Protein AF-A0A534PU46-F1 (afdb_monomer_lite)

Radius of gyration: 19.12 Å; chains: 1; bounding box: 48×39×46 Å

pLDDT: mean 78.56, std 17.58, range [33.88, 94.75]

Foldseek 3Di:
DPDPDDPPDPPPQWWWKWQWADPDPPDDIDTHTQFTWDADPVRDIDTDGPDDRPRPDIDTGHDCVVVVVPDQDPVNVVVVVVVVD

Sequence (85 aa):
MEQQQSSGGGGRKPWAAYNIIDRGEGKPRIWSRVGSAFFNRDGSINIILDSLPLGGKIQIREDDRERRANEKGQLAVAAEQRAEA

Structure (mmCIF, N/CA/C/O backbone):
data_AF-A0A534PU46-F1
#
_entry.id   AF-A0A534PU46-F1
#
loop_
_atom_site.group_PDB
_atom_site.id
_atom_site.type_symbol
_atom_site.label_atom_id
_atom_site.label_alt_id
_atom_site.label_comp_id
_atom_site.label_asym_id
_atom_site.label_entity_id
_atom_site.label_seq_id
_atom_site.pdbx_PDB_ins_code
_atom_site.Cartn_x
_atom_site.Cartn_y
_atom_site.Cartn_z
_atom_site.occupancy
_atom_site.B_iso_or_equiv
_atom_site.auth_seq_id
_atom_site.auth_comp_id
_atom_site.auth_asym_id
_atom_site.auth_atom_id
_atom_site.pdbx_PDB_model_num
ATOM 1 N N . MET A 1 1 ? 37.572 -24.005 -1.957 1.00 39.78 1 MET A N 1
ATOM 2 C CA . MET A 1 1 ? 36.694 -23.587 -3.070 1.00 39.78 1 MET A CA 1
ATOM 3 C C . MET A 1 1 ? 35.291 -23.484 -2.511 1.00 39.78 1 MET A C 1
ATOM 5 O O . MET A 1 1 ? 34.562 -24.465 -2.492 1.00 39.78 1 MET A O 1
ATOM 9 N N . GLU A 1 2 ? 34.975 -22.331 -1.932 1.00 37.50 2 GLU A N 1
ATOM 10 C CA . GLU A 1 2 ? 33.664 -22.062 -1.348 1.00 37.50 2 GLU A CA 1
ATOM 11 C C . GLU A 1 2 ? 32.770 -21.554 -2.476 1.00 37.50 2 GLU A C 1
ATOM 13 O O . GLU A 1 2 ? 33.031 -20.509 -3.073 1.00 37.50 2 GLU A O 1
ATOM 18 N N . GLN A 1 3 ? 31.805 -22.382 -2.869 1.00 37.81 3 GLN A N 1
ATOM 19 C CA . GLN A 1 3 ? 30.902 -22.081 -3.968 1.00 37.81 3 GLN A CA 1
ATOM 20 C C . GLN A 1 3 ? 29.933 -20.992 -3.513 1.00 37.81 3 GLN A C 1
ATOM 22 O O . GLN A 1 3 ? 28.961 -21.246 -2.804 1.00 37.81 3 GLN A O 1
ATOM 27 N N . GLN A 1 4 ? 30.234 -19.767 -3.929 1.00 39.12 4 GLN A N 1
ATOM 28 C CA . GLN A 1 4 ? 29.349 -18.621 -3.840 1.00 39.12 4 GLN A CA 1
ATOM 29 C C . GLN A 1 4 ? 28.122 -18.921 -4.711 1.00 39.12 4 GLN A C 1
ATOM 31 O O . GLN A 1 4 ? 28.191 -18.911 -5.940 1.00 39.12 4 GLN A O 1
ATOM 36 N N . GLN A 1 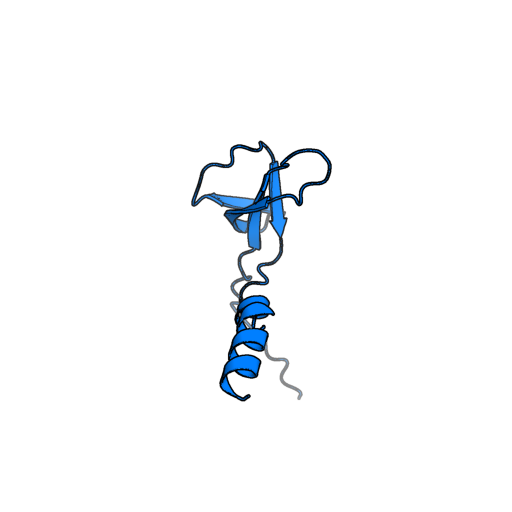5 ? 27.016 -19.287 -4.063 1.00 40.50 5 GLN A N 1
ATOM 37 C CA . GLN A 1 5 ? 25.756 -19.592 -4.730 1.00 40.50 5 GLN A CA 1
ATOM 38 C C . GLN A 1 5 ? 25.234 -18.323 -5.407 1.00 40.50 5 GLN A C 1
ATOM 40 O O . GLN A 1 5 ? 24.753 -17.397 -4.756 1.00 40.50 5 GLN A O 1
ATOM 45 N N . SER A 1 6 ? 25.336 -18.277 -6.734 1.00 37.41 6 SER A N 1
ATOM 46 C CA . SER A 1 6 ? 24.671 -17.269 -7.546 1.00 37.41 6 SER A CA 1
ATOM 47 C C . SER A 1 6 ? 23.168 -17.561 -7.562 1.00 37.41 6 SER A C 1
ATOM 49 O O . SER A 1 6 ? 22.700 -18.434 -8.294 1.00 37.41 6 SER A O 1
ATOM 51 N N . SER A 1 7 ? 22.389 -16.838 -6.762 1.00 41.03 7 SER A N 1
ATOM 52 C CA . SER A 1 7 ? 20.927 -16.869 -6.838 1.00 41.03 7 SER A CA 1
ATOM 53 C C . SER A 1 7 ? 20.453 -16.067 -8.058 1.00 41.03 7 SER A C 1
ATOM 55 O O . SER A 1 7 ? 20.172 -14.870 -7.969 1.00 41.03 7 SER A O 1
ATOM 57 N N . GLY A 1 8 ? 20.411 -16.718 -9.221 1.00 33.88 8 GLY A N 1
ATOM 58 C CA . GLY A 1 8 ? 19.814 -16.184 -10.445 1.00 33.88 8 GLY A CA 1
ATOM 59 C C . GLY A 1 8 ? 18.287 -16.295 -10.412 1.00 33.88 8 GLY A C 1
ATOM 60 O O . GLY A 1 8 ? 17.756 -17.386 -10.236 1.00 33.88 8 GLY A O 1
ATOM 61 N N . GLY A 1 9 ? 17.596 -15.163 -10.597 1.00 42.22 9 GLY A N 1
ATOM 62 C CA . GLY A 1 9 ? 16.139 -15.097 -10.786 1.00 42.22 9 GLY A CA 1
ATOM 63 C C . GLY A 1 9 ? 15.310 -14.653 -9.574 1.00 42.22 9 GLY A C 1
ATOM 64 O O . GLY A 1 9 ? 14.162 -15.063 -9.445 1.00 42.22 9 GLY A O 1
ATOM 65 N N . GLY A 1 10 ? 15.855 -13.836 -8.667 1.00 42.31 10 GLY A N 1
ATOM 66 C CA . GLY A 1 10 ? 15.115 -13.326 -7.507 1.00 42.31 10 GLY A CA 1
ATOM 67 C C . GLY A 1 10 ? 14.020 -12.334 -7.902 1.00 42.31 10 GLY A C 1
ATOM 68 O O . GLY A 1 10 ? 14.276 -11.132 -7.972 1.00 42.31 10 GLY A O 1
ATOM 69 N N . GLY A 1 11 ? 12.803 -12.822 -8.160 1.00 55.25 11 GLY A N 1
ATOM 70 C CA . GLY A 1 11 ? 11.618 -11.979 -8.305 1.00 55.25 11 GLY A CA 1
ATOM 71 C C . GLY A 1 11 ? 11.479 -11.102 -7.064 1.00 55.25 11 GLY A C 1
ATOM 72 O O . GLY A 1 11 ? 11.150 -11.594 -5.986 1.00 55.25 11 GLY A O 1
ATOM 73 N N . ARG A 1 12 ? 11.818 -9.814 -7.185 1.00 65.62 12 ARG A N 1
ATOM 74 C CA . ARG A 1 12 ? 11.728 -8.860 -6.076 1.00 65.62 12 ARG A CA 1
ATOM 75 C C . ARG A 1 12 ? 10.310 -8.912 -5.515 1.00 65.62 12 ARG A C 1
ATOM 77 O O . ARG A 1 12 ? 9.357 -8.765 -6.280 1.00 65.62 12 ARG A O 1
ATOM 84 N N . LYS A 1 13 ? 10.181 -9.125 -4.199 1.00 75.88 13 LYS A N 1
ATOM 85 C CA . LYS A 1 13 ? 8.874 -9.126 -3.535 1.00 75.88 13 LYS A CA 1
ATOM 86 C C . LYS A 1 13 ? 8.142 -7.821 -3.887 1.00 75.88 13 LYS A C 1
ATOM 88 O O . LYS A 1 13 ? 8.748 -6.749 -3.776 1.00 75.88 13 LYS A O 1
ATOM 93 N N . PRO A 1 14 ? 6.884 -7.894 -4.355 1.00 85.31 14 PRO A N 1
ATOM 94 C CA . PRO A 1 14 ? 6.126 -6.705 -4.700 1.00 85.31 14 PRO A CA 1
ATOM 95 C C . PRO A 1 14 ? 5.895 -5.863 -3.448 1.00 85.31 14 PRO A C 1
ATOM 97 O O . PRO A 1 14 ? 5.641 -6.386 -2.363 1.00 85.31 14 PRO A O 1
ATOM 100 N N . TRP A 1 15 ? 5.973 -4.549 -3.604 1.00 92.12 15 TRP A N 1
ATOM 101 C CA . TRP A 1 15 ? 5.678 -3.615 -2.528 1.00 92.12 15 TRP A CA 1
ATOM 102 C C . TRP A 1 15 ? 4.165 -3.417 -2.435 1.00 92.12 15 TRP A C 1
ATOM 104 O O . TRP A 1 15 ? 3.434 -3.583 -3.411 1.00 92.12 15 TRP A O 1
ATOM 114 N N . ALA A 1 16 ? 3.667 -3.057 -1.262 1.00 93.38 16 ALA A N 1
ATOM 115 C CA . ALA A 1 16 ? 2.264 -2.749 -1.048 1.00 93.38 16 ALA A CA 1
ATOM 116 C C . ALA A 1 16 ? 2.002 -1.251 -1.262 1.00 93.38 16 ALA A C 1
ATOM 118 O O . ALA A 1 16 ? 2.730 -0.403 -0.741 1.00 93.38 16 ALA A O 1
ATOM 119 N N . ALA A 1 17 ? 0.939 -0.925 -1.999 1.00 94.62 17 ALA A N 1
ATOM 120 C CA . ALA A 1 17 ? 0.469 0.443 -2.191 1.00 94.62 17 ALA A CA 1
ATOM 121 C C . ALA A 1 17 ? -0.747 0.711 -1.295 1.00 94.62 17 ALA A C 1
ATOM 123 O O . ALA A 1 17 ? -1.750 -0.005 -1.363 1.00 94.62 17 ALA A O 1
ATOM 124 N N . TYR A 1 18 ? -0.668 1.749 -0.463 1.00 94.31 18 TYR A N 1
ATOM 125 C CA . TYR A 1 18 ? -1.715 2.128 0.484 1.00 94.31 18 TYR A CA 1
ATOM 126 C C . TYR A 1 18 ? -2.236 3.535 0.212 1.00 94.31 18 TYR A C 1
ATOM 128 O O . TYR A 1 18 ? -1.453 4.473 0.108 1.00 94.31 18 TYR A O 1
ATOM 136 N N . ASN A 1 19 ? -3.554 3.703 0.186 1.00 94.50 19 ASN A N 1
ATOM 137 C CA . ASN A 1 19 ? -4.199 5.000 0.343 1.00 94.50 19 ASN A CA 1
ATOM 138 C C . ASN A 1 19 ? -4.377 5.282 1.841 1.00 94.50 19 ASN A C 1
ATOM 140 O O . ASN A 1 19 ? -4.965 4.473 2.569 1.00 94.50 19 ASN A O 1
ATOM 144 N N . ILE A 1 20 ? -3.849 6.413 2.304 1.00 90.62 20 ILE A N 1
ATOM 145 C CA . ILE A 1 20 ? -3.934 6.818 3.709 1.00 90.62 20 ILE A CA 1
ATOM 146 C C . ILE A 1 20 ? -5.107 7.769 3.852 1.00 90.62 20 ILE A C 1
ATOM 148 O O . ILE A 1 20 ? -5.064 8.900 3.375 1.00 90.62 20 ILE A O 1
ATOM 152 N N . ILE A 1 21 ? -6.139 7.303 4.540 1.00 89.94 21 ILE A N 1
ATOM 153 C CA . ILE A 1 21 ? -7.358 8.067 4.768 1.00 89.94 21 ILE A CA 1
ATOM 154 C C . ILE A 1 21 ? -7.258 8.691 6.157 1.00 89.94 21 ILE A C 1
ATOM 156 O O . ILE A 1 21 ? -7.249 7.986 7.175 1.00 89.94 21 ILE A O 1
ATOM 160 N N . ASP A 1 22 ? -7.166 10.017 6.187 1.00 87.62 22 ASP A N 1
ATOM 161 C CA . ASP A 1 22 ? -7.307 10.786 7.417 1.00 87.62 22 ASP A CA 1
ATOM 162 C C . ASP A 1 22 ? -8.786 10.828 7.829 1.00 87.62 22 ASP A C 1
ATOM 164 O O . ASP A 1 22 ? -9.676 10.966 6.989 1.00 87.62 22 ASP A O 1
ATOM 168 N N . ARG A 1 23 ? -9.055 10.658 9.123 1.00 87.94 23 ARG A N 1
ATOM 169 C CA . ARG A 1 23 ? -10.411 10.673 9.692 1.00 87.94 23 ARG A CA 1
ATOM 170 C C . ARG A 1 23 ? -10.671 11.891 10.581 1.00 87.94 23 ARG A C 1
ATOM 172 O O . ARG A 1 23 ? -11.734 11.948 11.203 1.00 87.94 23 ARG A O 1
ATOM 179 N N . GLY A 1 24 ? -9.738 12.841 10.628 1.00 86.12 24 GLY A N 1
ATOM 180 C CA . GLY A 1 24 ? -9.806 14.036 11.462 1.00 86.12 24 GLY A CA 1
ATOM 181 C C . GLY A 1 24 ? -9.114 13.866 12.816 1.00 86.12 24 GLY A C 1
ATOM 182 O O . GLY A 1 24 ? -8.593 12.798 13.148 1.00 86.12 24 GLY A O 1
ATOM 183 N N . GLU A 1 25 ? -9.115 14.943 13.603 1.00 87.62 25 GLU A N 1
ATOM 184 C CA . GLU A 1 25 ? -8.377 15.023 14.865 1.00 87.62 25 GLU A CA 1
ATOM 185 C C . GLU A 1 25 ? -8.749 13.906 15.851 1.00 87.62 25 GLU A C 1
ATOM 187 O O . GLU A 1 25 ? -9.914 13.546 16.035 1.00 87.62 25 GLU A O 1
ATOM 192 N N . GLY A 1 26 ? -7.722 13.324 16.473 1.00 85.69 26 GLY A N 1
ATOM 193 C CA . GLY A 1 26 ? -7.861 12.274 17.484 1.00 85.69 26 GLY A CA 1
ATOM 194 C C . GLY A 1 26 ? -8.209 10.880 16.951 1.00 85.69 26 GLY A C 1
ATOM 195 O O . GLY A 1 26 ? -8.206 9.927 17.731 1.00 85.69 26 GLY A O 1
ATOM 196 N N . LYS A 1 27 ? -8.474 10.706 15.647 1.00 88.88 27 LYS A N 1
ATOM 197 C CA . LYS A 1 27 ? -8.797 9.389 15.074 1.00 88.88 27 LYS A CA 1
ATOM 198 C C . LYS A 1 27 ? -7.587 8.759 14.386 1.00 88.88 27 LYS A C 1
ATOM 200 O O . LYS A 1 27 ? -6.878 9.427 13.636 1.00 88.88 27 LYS A O 1
ATOM 205 N N . PRO A 1 28 ? -7.358 7.443 14.558 1.00 87.00 28 PRO A N 1
ATOM 206 C CA . PRO A 1 28 ? -6.284 6.776 13.846 1.00 87.00 28 PRO A CA 1
ATOM 207 C C . PRO A 1 28 ? -6.588 6.754 12.346 1.00 87.00 28 PRO A C 1
ATOM 209 O O . PRO A 1 28 ? -7.704 6.411 11.923 1.00 87.00 28 PRO A O 1
ATOM 212 N N . ARG A 1 29 ? -5.568 7.099 11.554 1.00 88.81 29 ARG A N 1
ATOM 213 C CA . ARG A 1 29 ? -5.596 7.037 10.090 1.00 88.81 29 ARG A CA 1
ATOM 214 C C . ARG A 1 29 ? -5.885 5.611 9.620 1.00 88.81 29 ARG A C 1
ATOM 216 O O . ARG A 1 29 ? -5.350 4.651 10.180 1.00 88.81 29 ARG A O 1
ATOM 223 N N . ILE A 1 30 ? -6.706 5.473 8.586 1.00 88.44 30 ILE A N 1
ATOM 224 C CA . ILE A 1 30 ? -6.950 4.174 7.956 1.00 88.44 30 ILE A CA 1
ATOM 225 C C . ILE A 1 30 ? -5.919 3.976 6.855 1.00 88.44 30 ILE A C 1
ATOM 227 O O . ILE A 1 30 ? -5.724 4.838 6.001 1.00 88.44 30 ILE A O 1
ATOM 231 N N . TRP A 1 31 ? -5.281 2.813 6.871 1.00 90.25 31 TRP A N 1
ATOM 232 C CA . TRP A 1 31 ? -4.398 2.362 5.807 1.00 90.25 31 TRP A CA 1
ATOM 233 C C . TRP A 1 31 ? -5.182 1.394 4.932 1.00 90.25 31 TRP A C 1
ATOM 235 O O . TRP A 1 31 ? -5.337 0.227 5.286 1.00 90.25 31 TRP A O 1
ATOM 245 N N . SER A 1 32 ? -5.708 1.887 3.815 1.00 91.06 32 SER A N 1
ATOM 246 C CA . SER A 1 32 ? -6.422 1.050 2.854 1.00 91.06 32 SER A CA 1
ATOM 247 C C . SER A 1 32 ? -5.451 0.583 1.781 1.00 91.06 32 SER A C 1
ATOM 249 O O . SER A 1 32 ? -4.833 1.415 1.117 1.00 91.06 32 SER A O 1
ATOM 251 N N . ARG A 1 33 ? -5.269 -0.731 1.612 1.00 91.50 33 ARG A N 1
ATOM 252 C CA . ARG A 1 33 ? -4.452 -1.243 0.507 1.00 91.50 33 ARG A CA 1
ATOM 253 C C . ARG A 1 33 ? -5.212 -1.033 -0.795 1.00 91.50 33 ARG A C 1
ATOM 255 O O . ARG A 1 33 ? -6.346 -1.476 -0.920 1.00 91.50 33 ARG A O 1
ATOM 262 N N . VAL A 1 34 ? -4.560 -0.387 -1.753 1.00 94.50 34 VAL A N 1
ATOM 263 C CA . VAL A 1 34 ? -5.141 -0.093 -3.068 1.00 94.50 34 VAL A CA 1
ATOM 264 C C . VAL A 1 34 ? -4.472 -0.856 -4.201 1.00 94.50 34 VAL A C 1
ATOM 266 O O . VAL A 1 34 ? -4.981 -0.832 -5.315 1.00 94.50 34 VAL A O 1
ATOM 269 N N . GLY A 1 35 ? -3.359 -1.544 -3.932 1.00 93.81 35 GLY A N 1
ATOM 270 C CA . GLY A 1 35 ? -2.695 -2.349 -4.945 1.00 93.81 35 GLY A CA 1
ATOM 271 C C . GLY A 1 35 ? -1.297 -2.820 -4.567 1.00 93.81 35 GLY A C 1
ATOM 272 O O . GLY A 1 35 ? -0.941 -2.921 -3.382 1.00 93.81 35 GLY A O 1
ATOM 273 N N . SER A 1 36 ? -0.498 -3.086 -5.597 1.00 94.12 36 SER A N 1
ATOM 274 C CA . SER A 1 36 ? 0.897 -3.524 -5.485 1.00 94.12 36 SER A CA 1
ATOM 275 C C . SER A 1 36 ? 1.814 -2.671 -6.359 1.00 94.12 36 SER A C 1
ATOM 277 O O . SER A 1 36 ? 1.396 -2.174 -7.402 1.00 94.12 36 SER A O 1
ATOM 279 N N . ALA A 1 37 ? 3.061 -2.493 -5.933 1.00 94.75 37 ALA A N 1
ATOM 280 C CA . ALA A 1 37 ? 4.043 -1.638 -6.582 1.00 94.75 37 ALA A CA 1
ATOM 281 C C . ALA A 1 37 ? 5.321 -2.404 -6.950 1.00 94.75 37 ALA A C 1
ATOM 283 O O . ALA A 1 37 ? 5.811 -3.241 -6.185 1.00 94.75 37 ALA A O 1
ATOM 284 N N . PHE A 1 38 ? 5.871 -2.077 -8.117 1.00 92.69 38 PHE A N 1
ATOM 285 C CA . PHE A 1 38 ? 7.038 -2.718 -8.715 1.00 92.69 38 PHE A CA 1
ATOM 286 C C . PHE A 1 38 ? 8.055 -1.660 -9.131 1.00 92.69 38 PHE A C 1
ATOM 288 O O . PHE A 1 38 ? 7.715 -0.707 -9.831 1.00 92.69 38 PHE A O 1
ATOM 295 N N . PHE A 1 39 ? 9.304 -1.843 -8.710 1.00 91.25 39 PHE A N 1
ATOM 296 C CA . PHE A 1 39 ? 10.412 -0.979 -9.105 1.00 91.25 39 PHE A CA 1
ATOM 297 C C . PHE A 1 39 ? 10.979 -1.429 -10.445 1.00 91.25 39 PHE A C 1
ATOM 299 O O . PHE A 1 39 ? 11.373 -2.588 -10.607 1.00 91.25 39 PHE A O 1
ATOM 306 N N . ASN A 1 40 ? 11.061 -0.491 -11.376 1.00 91.12 40 ASN A N 1
ATOM 307 C CA . ASN A 1 40 ? 11.654 -0.696 -12.684 1.00 91.12 40 ASN A CA 1
ATOM 308 C C . ASN A 1 40 ? 13.167 -0.440 -12.641 1.00 91.12 40 ASN A C 1
ATOM 310 O O . ASN A 1 40 ? 13.707 0.155 -11.706 1.00 91.12 40 ASN A O 1
ATOM 314 N N . ARG A 1 41 ? 13.877 -0.898 -13.677 1.00 90.12 41 ARG A N 1
ATOM 315 C CA . ARG A 1 41 ? 15.340 -0.754 -13.774 1.00 90.12 41 ARG A CA 1
ATOM 316 C C . ARG A 1 41 ? 15.791 0.709 -13.846 1.00 90.12 41 ARG A C 1
ATOM 318 O O . ARG A 1 41 ? 16.881 1.023 -13.385 1.00 90.12 41 ARG A O 1
ATOM 325 N N . ASP A 1 42 ? 14.968 1.570 -14.426 1.00 92.25 42 ASP A N 1
ATOM 326 C CA . ASP A 1 42 ? 15.205 3.008 -14.586 1.00 92.25 42 ASP A CA 1
ATOM 327 C C . ASP A 1 42 ? 14.895 3.825 -13.317 1.00 92.25 42 ASP A C 1
ATOM 329 O O . ASP A 1 42 ? 15.025 5.045 -13.323 1.00 92.25 42 ASP A O 1
ATOM 333 N N . GLY A 1 43 ? 14.489 3.167 -12.225 1.00 89.38 43 GLY A N 1
ATOM 334 C CA . GLY A 1 43 ? 14.107 3.819 -10.973 1.00 89.38 43 GLY A CA 1
ATOM 335 C C . GLY A 1 43 ? 12.659 4.312 -10.937 1.00 89.38 43 GLY A C 1
ATOM 336 O O . GLY A 1 43 ? 12.220 4.803 -9.897 1.00 89.38 43 GLY A O 1
ATOM 337 N N . SER A 1 44 ? 11.897 4.154 -12.024 1.00 92.50 44 SER A N 1
ATOM 338 C CA . SER A 1 44 ? 10.457 4.406 -12.005 1.00 92.50 44 SER A CA 1
ATOM 339 C C . SER A 1 44 ? 9.711 3.313 -11.228 1.00 92.50 44 SER A C 1
ATOM 341 O O . SER A 1 44 ? 10.241 2.231 -10.951 1.00 92.50 44 SER A O 1
ATOM 343 N N . ILE A 1 45 ? 8.469 3.605 -10.841 1.00 94.38 45 ILE A N 1
ATOM 344 C CA . ILE A 1 45 ? 7.633 2.682 -10.072 1.00 94.38 45 ILE A CA 1
ATOM 345 C C . ILE A 1 45 ? 6.297 2.505 -10.779 1.00 94.38 45 ILE A C 1
ATOM 347 O O . ILE A 1 45 ? 5.568 3.471 -10.992 1.00 94.38 45 ILE A O 1
ATOM 351 N N . ASN A 1 46 ? 5.956 1.254 -11.072 1.00 93.94 46 ASN A N 1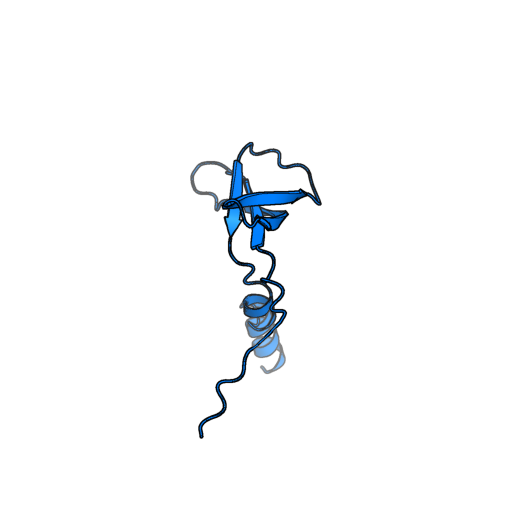
ATOM 352 C CA . ASN A 1 46 ? 4.641 0.878 -11.571 1.00 93.94 46 ASN A CA 1
ATOM 353 C C . ASN A 1 46 ? 3.753 0.450 -10.407 1.00 93.94 46 ASN A C 1
ATOM 355 O O . ASN A 1 46 ? 4.145 -0.405 -9.614 1.00 93.94 46 ASN A O 1
ATOM 359 N N . ILE A 1 47 ? 2.548 1.014 -10.325 1.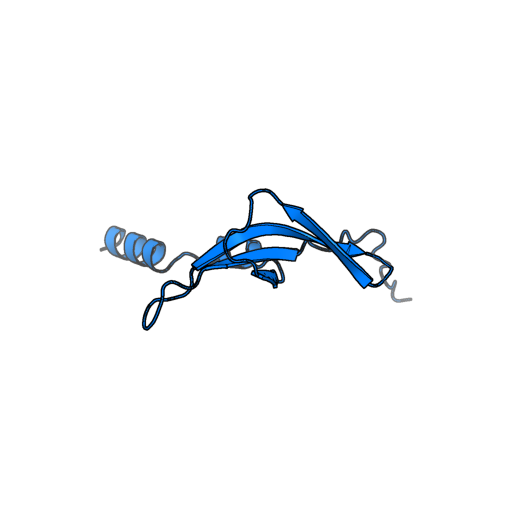00 94.44 47 ILE A N 1
ATOM 360 C CA . ILE A 1 47 ? 1.531 0.617 -9.349 1.00 94.44 47 ILE A CA 1
ATOM 361 C C . ILE A 1 47 ? 0.377 -0.033 -10.107 1.00 94.44 47 ILE A C 1
ATOM 363 O O . ILE A 1 47 ? -0.234 0.596 -10.967 1.00 94.44 47 ILE A O 1
ATOM 367 N N . ILE A 1 48 ? 0.072 -1.280 -9.767 1.00 94.19 48 ILE A N 1
ATOM 368 C CA . ILE A 1 48 ? -1.127 -1.976 -10.231 1.00 94.19 48 ILE A CA 1
ATOM 369 C C . ILE A 1 48 ? -2.204 -1.743 -9.177 1.00 94.19 48 ILE A C 1
ATOM 371 O O . ILE A 1 48 ? -2.019 -2.141 -8.025 1.00 94.19 48 ILE A O 1
ATOM 375 N N . LEU A 1 49 ? -3.279 -1.052 -9.556 1.00 94.19 49 LEU A N 1
ATOM 376 C CA . LEU A 1 49 ? -4.380 -0.702 -8.664 1.00 94.19 49 LEU A CA 1
ATOM 377 C C . LEU A 1 49 ? -5.490 -1.753 -8.732 1.00 94.19 49 LEU A C 1
ATOM 379 O O . LEU A 1 49 ? -6.037 -2.006 -9.801 1.00 94.19 49 LEU A O 1
ATOM 383 N N . ASP A 1 50 ? -5.864 -2.281 -7.572 1.00 91.06 50 ASP A N 1
ATOM 384 C CA . ASP A 1 50 ? -7.049 -3.126 -7.390 1.00 91.06 50 ASP A CA 1
ATOM 385 C C . ASP A 1 50 ? -8.287 -2.272 -7.053 1.00 91.06 50 ASP A C 1
ATOM 387 O O . ASP A 1 50 ? -9.427 -2.701 -7.215 1.00 91.06 50 ASP A O 1
ATOM 391 N N . SER A 1 51 ? -8.073 -1.049 -6.551 1.00 91.31 51 SER A N 1
ATOM 392 C CA . SER A 1 51 ? -9.130 -0.092 -6.209 1.00 91.31 51 SER A CA 1
ATOM 393 C C . SER A 1 51 ? -8.680 1.356 -6.405 1.00 91.31 51 SER A C 1
ATOM 395 O O . SER A 1 51 ? -7.487 1.668 -6.396 1.00 91.31 51 SER A O 1
ATOM 397 N N . LEU A 1 52 ? -9.650 2.259 -6.580 1.00 91.38 52 LEU A N 1
ATOM 398 C CA . LEU A 1 52 ? -9.379 3.679 -6.796 1.00 91.38 52 LEU A CA 1
ATOM 399 C C . LEU A 1 52 ? -9.111 4.408 -5.463 1.00 91.38 52 LEU A C 1
ATOM 401 O O . LEU A 1 52 ? -9.955 4.380 -4.562 1.00 91.38 52 LEU A O 1
ATOM 405 N N . PRO A 1 53 ? -7.964 5.097 -5.316 1.00 90.25 53 PRO A N 1
ATOM 406 C CA . PRO A 1 53 ? -7.659 5.868 -4.119 1.00 90.25 53 PRO A CA 1
ATOM 407 C C . PRO A 1 53 ? -8.425 7.198 -4.115 1.00 90.25 53 PRO A C 1
ATOM 409 O O . PRO A 1 53 ? -8.250 8.033 -4.994 1.00 90.25 53 PRO A O 1
ATOM 412 N N . LEU A 1 54 ? -9.229 7.433 -3.079 1.00 87.06 54 LEU A N 1
ATOM 413 C CA . LEU A 1 54 ? -9.995 8.678 -2.918 1.00 87.06 54 LEU A CA 1
ATOM 414 C C . LEU A 1 54 ? -9.213 9.793 -2.201 1.00 87.06 54 LEU A C 1
ATOM 416 O O . LEU A 1 54 ? -9.614 10.949 -2.237 1.00 87.06 54 LEU A O 1
ATOM 420 N N . GLY A 1 55 ? -8.107 9.455 -1.529 1.00 79.12 55 GLY A N 1
ATOM 421 C CA . GLY A 1 55 ? -7.379 10.369 -0.638 1.00 79.12 55 GLY A CA 1
ATOM 422 C C . GLY A 1 55 ? -6.285 11.197 -1.315 1.00 79.12 55 GLY A C 1
ATOM 423 O O . GLY A 1 55 ? -5.524 11.868 -0.625 1.00 79.12 55 GLY A O 1
ATOM 424 N N . GLY A 1 56 ? -6.132 11.095 -2.641 1.00 82.69 56 GLY A N 1
ATOM 425 C CA . GLY A 1 56 ? -5.115 11.815 -3.424 1.00 82.69 56 GLY A CA 1
ATOM 426 C C . GLY A 1 56 ? -3.654 11.431 -3.136 1.00 82.69 56 GLY A C 1
ATOM 427 O O . GLY A 1 56 ? -2.760 11.847 -3.867 1.00 82.69 56 GLY A O 1
ATOM 428 N N . LYS A 1 57 ? -3.391 10.623 -2.101 1.00 89.19 57 LYS A N 1
ATOM 429 C CA . LYS A 1 57 ? -2.051 10.207 -1.683 1.00 89.19 57 LYS A CA 1
ATOM 430 C C . LYS A 1 57 ? -1.951 8.691 -1.578 1.00 89.19 57 LYS A C 1
ATOM 432 O O . LYS A 1 57 ? -2.720 8.050 -0.868 1.00 89.19 57 LYS A O 1
ATOM 437 N N . ILE A 1 58 ? -0.929 8.141 -2.226 1.00 93.88 58 ILE A N 1
ATOM 438 C CA . ILE A 1 58 ? -0.539 6.738 -2.101 1.00 93.88 58 ILE A CA 1
ATOM 439 C C . ILE A 1 58 ? 0.816 6.674 -1.399 1.00 93.88 58 ILE A C 1
ATOM 441 O O . ILE A 1 58 ? 1.734 7.420 -1.736 1.00 93.88 58 ILE A O 1
ATOM 445 N N . GLN A 1 59 ? 0.951 5.777 -0.429 1.00 93.56 59 GLN A N 1
ATOM 446 C CA . GLN A 1 59 ? 2.228 5.426 0.173 1.00 93.56 59 GLN A CA 1
ATOM 447 C C . GLN A 1 59 ? 2.605 3.993 -0.194 1.00 93.56 59 GLN A C 1
ATOM 449 O O . GLN A 1 59 ? 1.818 3.065 -0.015 1.00 93.56 59 GLN A O 1
ATOM 454 N N . ILE A 1 60 ? 3.834 3.825 -0.672 1.00 94.12 60 ILE A N 1
ATOM 455 C CA . ILE A 1 60 ? 4.411 2.530 -1.025 1.00 94.12 60 ILE A CA 1
ATOM 456 C C . ILE A 1 60 ? 5.238 2.035 0.162 1.00 94.12 60 ILE A C 1
ATOM 458 O O . ILE A 1 60 ? 6.038 2.790 0.720 1.00 94.12 60 ILE A O 1
ATOM 462 N N . ARG A 1 61 ? 5.019 0.790 0.584 1.00 91.50 61 ARG A N 1
ATOM 463 C CA . ARG A 1 61 ? 5.735 0.152 1.699 1.00 91.50 61 ARG A CA 1
ATOM 464 C C . ARG A 1 61 ? 6.076 -1.288 1.366 1.00 91.50 61 ARG A C 1
ATOM 466 O O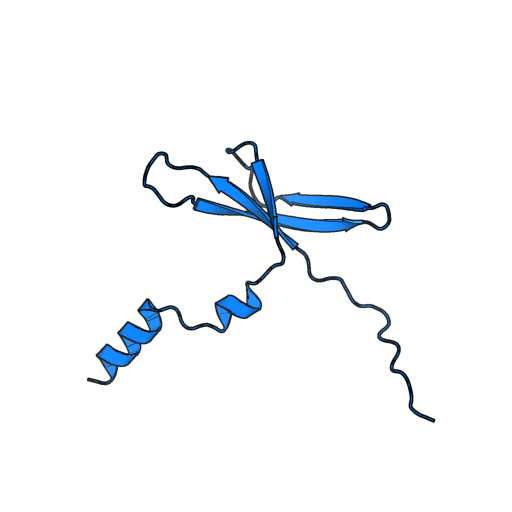 . ARG A 1 61 ? 5.396 -1.912 0.560 1.00 91.50 61 ARG A O 1
ATOM 473 N N . GLU A 1 62 ? 7.112 -1.812 2.003 1.00 88.19 62 GLU A N 1
ATOM 474 C CA . GLU A 1 62 ? 7.418 -3.236 1.930 1.00 88.19 62 GLU A CA 1
ATOM 475 C C . GLU A 1 62 ? 6.222 -4.050 2.452 1.00 88.19 62 GLU A C 1
ATOM 477 O O . GLU A 1 62 ? 5.562 -3.654 3.420 1.00 88.19 62 GLU A O 1
ATOM 482 N N . ASP A 1 63 ? 5.885 -5.136 1.754 1.00 77.88 63 ASP A N 1
ATOM 483 C CA . ASP A 1 63 ? 4.733 -5.967 2.095 1.00 77.88 63 ASP A CA 1
ATOM 484 C C . ASP A 1 63 ? 5.079 -6.852 3.303 1.00 77.88 63 ASP A C 1
ATOM 486 O O . ASP A 1 63 ? 5.768 -7.862 3.178 1.00 77.88 63 ASP A O 1
ATOM 490 N N . ASP A 1 64 ? 4.606 -6.464 4.489 1.00 71.62 64 ASP A N 1
ATOM 491 C CA . ASP A 1 64 ? 4.810 -7.204 5.736 1.00 71.62 64 ASP A CA 1
ATOM 492 C C . ASP A 1 64 ? 3.706 -8.235 6.019 1.00 71.62 64 ASP A C 1
ATOM 494 O O . ASP A 1 64 ? 3.621 -8.749 7.138 1.00 71.62 64 ASP A O 1
ATOM 498 N N . ARG A 1 65 ? 2.855 -8.563 5.032 1.00 66.88 65 ARG A N 1
ATOM 499 C CA . ARG A 1 65 ? 1.732 -9.496 5.226 1.00 66.88 65 ARG A CA 1
ATOM 500 C C . ARG A 1 65 ? 2.162 -10.882 5.684 1.00 66.88 65 ARG A C 1
ATOM 502 O O . ARG A 1 65 ? 1.493 -11.428 6.550 1.00 66.88 65 ARG A O 1
ATOM 509 N N . GLU A 1 66 ? 3.268 -11.423 5.175 1.00 61.91 66 GLU A N 1
ATOM 510 C CA . GLU A 1 66 ? 3.801 -12.705 5.671 1.00 61.91 66 GLU A CA 1
ATOM 511 C C . GLU A 1 66 ? 4.157 -12.624 7.161 1.00 61.91 66 GLU A C 1
ATOM 513 O O . GLU A 1 66 ? 3.885 -13.556 7.912 1.00 61.91 66 GLU A O 1
ATOM 518 N N . ARG A 1 67 ? 4.696 -11.485 7.617 1.00 64.12 67 ARG A N 1
ATOM 519 C CA . ARG A 1 67 ? 5.017 -11.278 9.033 1.00 64.12 67 ARG A CA 1
ATOM 520 C C . ARG A 1 67 ? 3.744 -11.202 9.877 1.00 64.12 67 ARG A C 1
ATOM 522 O O . ARG A 1 67 ? 3.631 -11.903 10.872 1.00 64.12 67 ARG A O 1
ATOM 529 N N . ARG A 1 68 ? 2.761 -10.404 9.446 1.00 63.34 68 ARG A N 1
ATOM 530 C CA . ARG A 1 68 ? 1.500 -10.213 10.186 1.00 63.34 68 ARG A CA 1
ATOM 531 C C . ARG A 1 68 ? 0.599 -11.441 10.192 1.00 63.34 68 ARG A C 1
ATOM 533 O O . ARG A 1 68 ? -0.115 -11.639 11.161 1.00 63.34 68 ARG A O 1
ATOM 540 N N . ALA A 1 69 ? 0.603 -12.243 9.129 1.00 63.19 69 ALA A N 1
ATOM 541 C CA . ALA A 1 69 ? -0.176 -13.479 9.076 1.00 63.19 69 ALA A CA 1
ATOM 542 C C . ALA A 1 69 ? 0.331 -14.518 10.089 1.00 63.19 69 ALA A C 1
ATOM 544 O O . ALA A 1 69 ? -0.464 -15.278 10.633 1.00 63.19 69 ALA A O 1
ATOM 545 N N . ASN A 1 70 ? 1.636 -14.514 10.371 1.00 63.38 70 ASN A N 1
ATOM 546 C CA . ASN A 1 70 ? 2.255 -15.400 11.356 1.00 63.38 70 ASN A CA 1
ATOM 547 C C . ASN A 1 70 ? 2.133 -14.886 12.803 1.00 63.38 70 ASN A C 1
ATOM 549 O O . ASN A 1 70 ? 2.387 -15.634 13.744 1.00 63.38 70 ASN A O 1
ATOM 553 N N . GLU A 1 71 ? 1.729 -13.630 13.005 1.00 65.00 71 GLU A N 1
ATOM 554 C CA . GLU A 1 71 ? 1.486 -13.043 14.322 1.00 65.00 71 GLU A CA 1
ATOM 555 C C . GLU A 1 71 ? 0.004 -13.236 14.700 1.00 65.00 71 GLU A C 1
ATOM 557 O O . GLU A 1 71 ? -0.888 -12.604 14.128 1.00 65.00 71 GLU A O 1
ATOM 562 N N . LYS A 1 72 ? -0.292 -14.103 15.683 1.00 68.19 72 LYS A N 1
ATOM 563 C CA . LYS A 1 72 ? -1.656 -14.216 16.230 1.00 68.19 72 LYS A CA 1
ATOM 564 C C . LYS A 1 72 ? -2.083 -12.855 16.789 1.00 68.19 72 LYS A C 1
ATOM 566 O O . LYS A 1 72 ? -1.438 -12.307 17.682 1.00 68.19 72 LYS A O 1
ATOM 571 N N . GLY A 1 73 ? -3.181 -12.306 16.271 1.00 71.56 73 GLY A N 1
ATOM 572 C CA . GLY A 1 73 ? -3.717 -11.033 16.751 1.00 71.56 73 GLY A CA 1
ATOM 573 C C . GLY A 1 73 ? -4.083 -11.098 18.237 1.00 71.56 73 GLY A C 1
ATOM 574 O O . GLY A 1 73 ? -4.503 -12.143 18.728 1.00 71.56 73 GLY A O 1
ATOM 575 N N . GLN A 1 74 ? -3.988 -9.972 18.950 1.00 71.31 74 GLN A N 1
ATOM 576 C CA . GLN A 1 74 ? -4.290 -9.891 20.393 1.00 71.31 74 GLN A CA 1
ATOM 577 C C . GLN A 1 74 ? -5.673 -10.465 20.751 1.00 71.31 74 GLN A C 1
ATOM 579 O O . GLN A 1 74 ? -5.846 -11.084 21.795 1.00 71.31 74 GLN A O 1
ATOM 584 N N . LEU A 1 75 ? -6.647 -10.312 19.849 1.00 69.69 75 LEU A N 1
ATOM 585 C CA . LEU A 1 75 ? -7.992 -10.871 19.991 1.00 69.69 75 LEU A CA 1
ATOM 586 C C . LEU A 1 75 ? -8.024 -12.402 19.852 1.00 69.69 75 LEU A C 1
ATOM 588 O O . LEU A 1 75 ? -8.792 -13.050 20.554 1.00 69.69 75 LEU A O 1
ATOM 592 N N . ALA A 1 76 ? -7.192 -12.977 18.978 1.00 75.69 76 ALA A N 1
ATOM 593 C CA . ALA A 1 76 ? -7.073 -14.426 18.818 1.00 75.69 76 ALA A CA 1
ATOM 594 C C . ALA A 1 76 ? -6.417 -15.061 20.053 1.00 75.69 76 ALA A C 1
ATOM 596 O O . ALA A 1 76 ? -6.905 -16.066 20.557 1.00 75.69 76 ALA A O 1
ATOM 597 N N . VAL A 1 77 ? -5.380 -14.415 20.599 1.00 79.94 77 VAL A N 1
ATOM 598 C CA . VAL A 1 77 ? -4.724 -14.840 21.848 1.00 79.94 77 VAL A CA 1
ATOM 599 C C . VAL A 1 77 ? -5.695 -14.779 23.033 1.00 79.94 77 VAL A C 1
ATOM 601 O O . VAL A 1 77 ? -5.785 -15.725 23.808 1.00 79.94 77 VAL A O 1
ATOM 604 N N . ALA A 1 78 ? -6.474 -13.700 23.155 1.00 80.19 78 ALA A N 1
ATOM 605 C CA . ALA A 1 78 ? -7.466 -13.564 24.223 1.00 80.19 78 ALA A CA 1
ATOM 606 C C . ALA A 1 78 ? -8.620 -14.582 24.115 1.00 80.19 78 ALA A C 1
ATOM 608 O O . ALA A 1 78 ? -9.201 -14.957 25.132 1.00 80.19 78 ALA A O 1
ATOM 609 N N . ALA A 1 79 ? -8.972 -15.021 22.902 1.00 80.62 79 ALA A N 1
ATOM 610 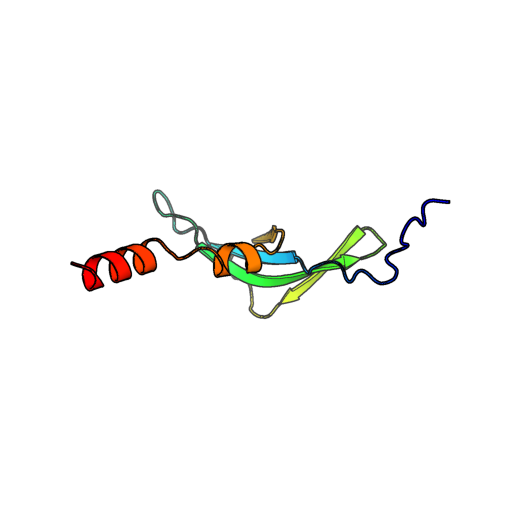C CA . ALA A 1 79 ? -9.981 -16.057 22.689 1.00 80.62 79 ALA A CA 1
ATOM 611 C C . ALA A 1 79 ? -9.477 -17.447 23.110 1.00 80.62 79 ALA A C 1
ATOM 613 O O . ALA A 1 79 ? -10.217 -18.171 23.768 1.00 80.62 79 ALA A O 1
ATOM 614 N N . GLU A 1 80 ? -8.221 -17.787 22.800 1.00 79.75 80 GLU A N 1
ATOM 615 C CA . GLU A 1 80 ? -7.584 -19.033 23.260 1.00 79.75 80 GLU A CA 1
ATOM 616 C C . GLU A 1 80 ? -7.500 -19.077 24.792 1.00 79.75 80 GLU A C 1
ATOM 618 O O . GLU A 1 80 ? -7.963 -20.031 25.407 1.00 79.75 80 GLU A O 1
ATOM 623 N N . GLN A 1 81 ? -7.057 -17.986 25.422 1.00 81.19 81 GLN A N 1
ATOM 624 C CA . GLN A 1 81 ? -6.983 -17.880 26.887 1.00 81.19 81 GLN A CA 1
ATOM 625 C C . GLN A 1 81 ? -8.343 -18.018 27.587 1.00 81.19 81 GLN A C 1
ATOM 627 O O . GLN A 1 81 ? -8.403 -18.481 28.720 1.00 81.19 81 GLN A O 1
ATOM 632 N N . ARG A 1 82 ? -9.438 -17.605 26.936 1.00 76.06 82 ARG A N 1
ATOM 633 C CA . ARG A 1 82 ? -10.805 -17.790 27.454 1.00 76.06 82 ARG A CA 1
ATOM 634 C C . ARG A 1 82 ? -11.356 -19.192 27.223 1.00 76.06 82 ARG A C 1
ATOM 636 O O . ARG A 1 82 ? -12.293 -19.566 27.910 1.00 76.06 82 ARG A O 1
ATOM 643 N N . ALA A 1 83 ? -10.842 -19.918 26.235 1.00 74.06 83 ALA A N 1
ATOM 644 C CA . ALA A 1 83 ? -11.237 -21.296 25.967 1.00 74.06 83 ALA A CA 1
ATOM 645 C C . ALA A 1 83 ? -10.493 -22.298 26.870 1.00 74.06 83 ALA A C 1
ATOM 647 O O . ALA A 1 83 ? -10.988 -23.399 27.087 1.00 74.06 83 ALA A O 1
ATOM 648 N N . GLU A 1 84 ? -9.319 -21.917 27.381 1.00 73.12 84 GLU A N 1
ATOM 649 C CA . GLU A 1 84 ? -8.477 -22.723 28.277 1.00 73.12 84 GLU A CA 1
ATOM 650 C C . GLU A 1 84 ? -8.764 -22.515 29.782 1.00 73.12 84 GLU A C 1
ATOM 652 O O . GLU A 1 84 ? -8.161 -23.201 30.607 1.00 73.12 84 GLU A O 1
ATOM 657 N N . ALA A 1 85 ? -9.667 -21.594 30.145 1.00 63.88 85 ALA A N 1
ATOM 658 C CA . ALA A 1 85 ? -10.066 -21.271 31.523 1.00 63.88 85 ALA A CA 1
ATOM 659 C C . ALA A 1 85 ? -11.478 -21.780 31.847 1.00 63.88 85 ALA A C 1
ATOM 661 O O . ALA A 1 85 ? -11.680 -22.237 32.995 1.00 63.88 85 ALA A O 1
#

Secondary structure (DSSP, 8-state):
-------TT--PPPEEEEEEE---TTSPPEEEEEEEEEE-TTS-EEEEESS--S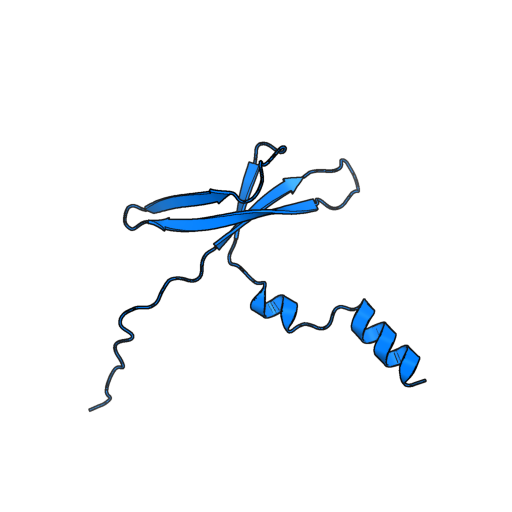SS-EEEE---HHHHHHS--HHHHHHHHHH--